Protein AF-A0A6I7U6W4-F1 (afdb_monomer_lite)

Structure (mmCIF, N/CA/C/O backbone):
data_AF-A0A6I7U6W4-F1
#
_entry.id   AF-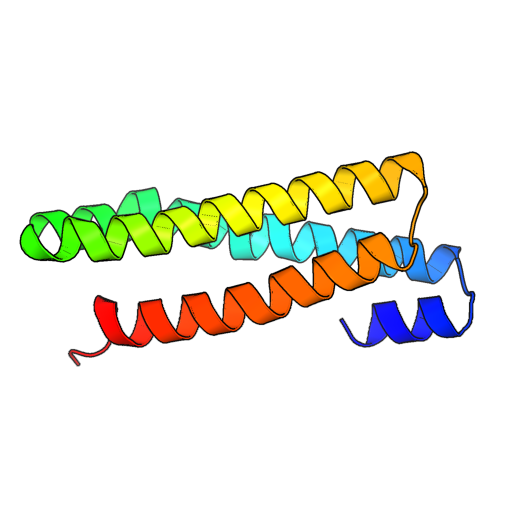A0A6I7U6W4-F1
#
loop_
_atom_site.group_PDB
_atom_site.id
_atom_site.type_symbol
_atom_site.label_atom_id
_atom_site.label_alt_id
_atom_site.label_comp_id
_atom_site.label_asym_id
_atom_site.label_entity_id
_atom_site.label_seq_id
_atom_site.pdbx_PDB_ins_code
_atom_site.Cartn_x
_atom_site.Cartn_y
_atom_site.Cartn_z
_atom_site.occupancy
_atom_site.B_iso_or_equiv
_atom_site.auth_seq_id
_atom_site.auth_comp_id
_atom_site.auth_asym_id
_atom_site.auth_atom_id
_atom_site.pdbx_PDB_model_num
ATOM 1 N N . MET A 1 1 ? 1.577 -5.834 11.751 1.00 88.94 1 MET A N 1
ATOM 2 C CA . MET A 1 1 ? 0.203 -6.374 11.733 1.00 88.94 1 MET A CA 1
ATOM 3 C C . MET A 1 1 ? -0.172 -7.013 13.068 1.00 88.94 1 MET A C 1
ATOM 5 O O . MET A 1 1 ? -1.147 -6.573 13.656 1.00 88.94 1 MET A O 1
ATOM 9 N N . GLU A 1 2 ? 0.632 -7.943 13.594 1.00 91.50 2 GLU A N 1
ATOM 10 C CA . GLU A 1 2 ? 0.345 -8.700 14.833 1.00 91.50 2 GLU A CA 1
ATOM 11 C C . GLU A 1 2 ? -0.116 -7.843 16.024 1.00 91.50 2 GLU A C 1
ATOM 13 O O . GLU A 1 2 ? -1.143 -8.129 16.632 1.00 91.50 2 GLU A O 1
ATOM 18 N N . VAL A 1 3 ? 0.590 -6.743 16.316 1.00 94.19 3 VAL A N 1
ATOM 19 C CA . VAL A 1 3 ? 0.230 -5.841 17.426 1.00 94.19 3 VAL A CA 1
ATOM 20 C C . VAL A 1 3 ? -1.171 -5.256 17.252 1.00 94.19 3 VAL A C 1
ATOM 22 O O . VAL A 1 3 ? -1.914 -5.189 18.224 1.00 94.19 3 VAL A O 1
ATOM 25 N N . LEU A 1 4 ? -1.544 -4.850 16.032 1.00 95.19 4 LEU A N 1
ATOM 26 C CA . LEU A 1 4 ? -2.866 -4.291 15.740 1.00 95.19 4 LEU A CA 1
ATOM 27 C C . LEU A 1 4 ? -3.963 -5.346 15.935 1.00 95.19 4 LEU A C 1
ATOM 29 O O . LEU A 1 4 ? -4.973 -5.056 16.572 1.00 95.19 4 LEU A O 1
ATOM 33 N N . GLU A 1 5 ? -3.754 -6.566 15.439 1.00 94.19 5 GLU A N 1
ATOM 34 C CA . GLU A 1 5 ? -4.717 -7.663 15.605 1.00 94.19 5 GLU A CA 1
ATOM 35 C C . GLU A 1 5 ? -4.905 -8.032 17.073 1.00 94.19 5 GLU A C 1
ATOM 37 O O . GLU A 1 5 ? -6.039 -8.211 17.518 1.00 94.19 5 GLU A O 1
ATOM 42 N N . GLN A 1 6 ? -3.813 -8.078 17.840 1.00 95.88 6 GLN A N 1
ATOM 43 C CA . GLN A 1 6 ? -3.858 -8.377 19.265 1.00 95.88 6 GLN A CA 1
ATOM 44 C C . GLN A 1 6 ? -4.709 -7.349 20.022 1.00 95.88 6 GLN A C 1
ATOM 46 O O . GLN A 1 6 ? -5.704 -7.706 20.653 1.00 95.88 6 GLN A O 1
ATOM 51 N N . VAL A 1 7 ? -4.358 -6.062 19.938 1.00 96.00 7 VAL A N 1
ATOM 52 C CA . VAL A 1 7 ? -5.056 -5.020 20.712 1.00 96.00 7 VAL A CA 1
ATOM 53 C C . VAL A 1 7 ? -6.504 -4.817 20.249 1.00 96.00 7 VAL A C 1
ATOM 55 O O . VAL A 1 7 ? -7.353 -4.392 21.037 1.00 96.00 7 VAL A O 1
ATOM 58 N N . TYR A 1 8 ? -6.801 -5.122 18.980 1.00 95.25 8 TYR A N 1
ATOM 59 C CA . TYR A 1 8 ? -8.163 -5.129 18.453 1.00 95.25 8 TYR A CA 1
ATOM 60 C C . TYR A 1 8 ? -8.971 -6.314 19.002 1.00 95.25 8 TYR A C 1
ATOM 62 O O . TYR A 1 8 ? -10.072 -6.108 19.517 1.00 95.25 8 TYR A O 1
ATOM 70 N N . GLY A 1 9 ? -8.405 -7.526 18.993 1.00 94.00 9 GLY A N 1
ATOM 71 C CA . GLY A 1 9 ? -9.027 -8.732 19.551 1.00 94.00 9 GLY A CA 1
ATOM 72 C C . GLY A 1 9 ? -9.304 -8.630 21.055 1.00 94.00 9 GLY A C 1
ATOM 73 O O . GLY A 1 9 ? -10.358 -9.055 21.529 1.00 94.00 9 GLY A O 1
ATOM 74 N N . GLU A 1 10 ? -8.418 -7.967 21.800 1.00 95.62 10 GLU A N 1
ATOM 75 C CA . GLU A 1 10 ? -8.589 -7.650 23.227 1.00 95.62 10 GLU A CA 1
ATOM 76 C C . GLU A 1 10 ? -9.603 -6.509 23.484 1.00 95.62 10 GLU A C 1
ATOM 78 O O . GLU A 1 10 ? -9.875 -6.144 24.628 1.00 95.62 10 GLU A O 1
ATOM 83 N N . LYS A 1 11 ? -10.205 -5.939 22.429 1.00 92.81 11 LYS A N 1
ATOM 84 C CA . LYS A 1 11 ? -11.180 -4.832 22.472 1.00 92.81 11 LYS A CA 1
ATOM 85 C C . LYS A 1 11 ? -10.629 -3.537 23.086 1.00 92.81 11 LYS A C 1
ATOM 87 O O . LYS A 1 11 ? -11.393 -2.663 23.515 1.00 92.81 11 LYS A O 1
ATOM 92 N N . HIS A 1 12 ? -9.311 -3.343 23.064 1.00 95.38 12 HIS A N 1
ATOM 93 C CA . HIS A 1 12 ? -8.649 -2.127 23.534 1.00 95.38 12 HIS A CA 1
ATOM 94 C C . HIS A 1 12 ? -8.679 -1.015 22.474 1.00 95.38 12 HIS A C 1
ATOM 96 O O . HIS A 1 12 ? -7.655 -0.650 21.897 1.00 95.38 12 HIS A O 1
ATOM 102 N N . LYS A 1 13 ? -9.856 -0.409 22.259 1.00 92.81 13 LYS A N 1
ATOM 103 C CA . LYS A 1 13 ? -10.118 0.572 21.180 1.00 92.81 13 LYS A CA 1
ATOM 104 C C . LYS A 1 13 ? -9.047 1.659 21.005 1.00 92.81 13 LYS A C 1
ATOM 106 O O . LYS A 1 13 ? -8.640 1.942 19.883 1.00 92.81 13 LYS A O 1
ATOM 111 N N . LYS A 1 14 ? -8.574 2.268 22.101 1.00 95.62 14 LYS A N 1
ATOM 112 C CA . LYS A 1 14 ? -7.543 3.322 22.043 1.00 95.62 14 LYS A CA 1
ATOM 113 C C . LYS A 1 14 ? -6.205 2.785 21.523 1.00 95.62 14 LYS A C 1
ATOM 115 O O . LYS A 1 14 ? -5.588 3.424 20.680 1.00 95.62 14 LYS A O 1
ATOM 120 N N . HIS A 1 15 ? -5.777 1.622 22.010 1.00 97.44 15 HIS A N 1
ATOM 121 C CA . HIS A 1 15 ? -4.532 0.988 21.572 1.00 97.44 15 HIS A CA 1
ATOM 122 C C . HIS A 1 15 ? -4.635 0.510 20.122 1.00 97.44 15 HIS A C 1
ATOM 124 O O . HIS A 1 15 ? -3.702 0.730 19.358 1.00 97.44 15 HIS A O 1
ATOM 130 N N . ALA A 1 16 ? -5.788 -0.034 19.717 1.00 97.69 16 ALA A N 1
ATOM 131 C CA . ALA A 1 16 ? -6.053 -0.393 18.325 1.00 97.69 16 ALA A CA 1
ATOM 132 C C . ALA A 1 16 ? -5.944 0.811 17.388 1.00 97.69 16 ALA A C 1
ATOM 134 O O . ALA A 1 16 ? -5.252 0.733 16.380 1.00 97.69 16 ALA A O 1
ATOM 135 N N . MET A 1 17 ? -6.542 1.950 17.749 1.00 97.94 17 MET A N 1
ATOM 136 C CA . MET A 1 17 ? -6.431 3.171 16.947 1.00 97.94 17 MET A CA 1
ATOM 137 C C . MET A 1 17 ? -4.977 3.657 16.823 1.00 97.94 17 MET A C 1
ATOM 139 O O . MET A 1 17 ? -4.554 4.037 15.735 1.00 97.94 17 MET A O 1
ATOM 143 N N . ILE A 1 18 ? -4.197 3.625 17.910 1.00 98.06 18 ILE A N 1
ATOM 144 C CA . ILE A 1 18 ? -2.774 4.006 17.880 1.00 98.06 18 ILE A CA 1
ATOM 145 C C . ILE A 1 18 ? -1.987 3.065 16.961 1.00 98.06 18 ILE A C 1
ATOM 147 O O . ILE A 1 18 ? -1.257 3.530 16.090 1.00 98.06 18 ILE A O 1
ATOM 151 N N . ALA A 1 19 ? -2.166 1.752 17.126 1.00 98.12 19 ALA A N 1
ATOM 152 C CA . ALA A 1 19 ? -1.484 0.750 16.317 1.00 98.12 19 ALA A CA 1
ATOM 153 C C . ALA A 1 19 ? -1.853 0.867 14.829 1.00 98.12 19 ALA A C 1
ATOM 155 O O . ALA A 1 19 ? -0.972 0.800 13.977 1.00 98.12 19 ALA A O 1
ATOM 156 N N . ALA A 1 20 ? -3.132 1.093 14.514 1.00 98.19 20 ALA A N 1
ATOM 157 C CA . ALA A 1 20 ? -3.600 1.254 13.143 1.00 98.19 20 ALA A CA 1
ATOM 158 C C . ALA A 1 20 ? -3.032 2.515 12.484 1.00 98.19 20 ALA A C 1
ATOM 160 O O . ALA A 1 20 ? -2.558 2.441 11.356 1.00 98.19 20 ALA A O 1
ATOM 161 N N . ARG A 1 21 ? -3.016 3.657 13.186 1.00 98.19 21 ARG A N 1
ATOM 162 C CA . ARG A 1 21 ? -2.439 4.900 12.647 1.00 98.19 21 ARG A CA 1
ATOM 163 C C . ARG A 1 21 ? -0.931 4.798 12.439 1.00 98.19 21 ARG A C 1
ATOM 165 O O . ARG A 1 21 ? -0.452 5.226 11.399 1.00 98.19 21 ARG A O 1
ATOM 172 N N . ALA A 1 22 ? -0.207 4.178 13.372 1.00 97.81 22 ALA A N 1
ATOM 173 C CA . ALA A 1 22 ? 1.225 3.932 13.208 1.00 97.81 22 ALA A CA 1
ATOM 174 C C . ALA A 1 22 ? 1.515 3.001 12.016 1.00 97.81 22 ALA A C 1
ATOM 176 O O . ALA A 1 22 ? 2.470 3.214 11.273 1.00 97.81 22 ALA A O 1
ATOM 177 N N . LEU A 1 23 ? 0.681 1.975 11.809 1.00 97.38 23 LEU A N 1
ATOM 178 C CA . LEU A 1 23 ? 0.821 1.076 10.665 1.00 97.38 23 LEU A CA 1
ATOM 179 C C . LEU A 1 23 ? 0.483 1.777 9.342 1.00 97.38 23 LEU A C 1
ATOM 181 O O . LEU A 1 23 ? 1.182 1.567 8.357 1.00 97.38 23 LEU A O 1
ATOM 185 N N . LEU A 1 24 ? -0.548 2.625 9.320 1.00 98.06 24 LEU A N 1
ATOM 186 C CA . LEU A 1 24 ? -0.887 3.452 8.161 1.00 98.06 24 LEU A CA 1
ATOM 187 C C . LEU A 1 24 ? 0.266 4.396 7.790 1.00 98.06 24 LEU A C 1
ATOM 189 O O . LEU A 1 24 ? 0.692 4.405 6.640 1.00 98.06 24 LEU A O 1
ATOM 193 N N . GLU A 1 25 ? 0.817 5.118 8.770 1.00 97.56 25 GLU A N 1
ATOM 194 C CA . GLU A 1 25 ? 1.968 6.010 8.576 1.00 97.56 25 GLU A CA 1
ATOM 195 C C . GLU A 1 25 ? 3.187 5.249 8.038 1.00 97.56 25 GLU A C 1
ATOM 197 O O . GLU A 1 25 ? 3.890 5.734 7.151 1.00 97.56 25 GLU A O 1
ATOM 202 N N . HIS A 1 26 ? 3.433 4.031 8.528 1.00 95.88 26 HIS A N 1
ATOM 203 C CA . HIS A 1 26 ? 4.497 3.181 8.003 1.00 95.88 26 HIS A CA 1
ATOM 204 C C . HIS A 1 26 ? 4.309 2.889 6.508 1.00 95.88 26 HIS A C 1
ATOM 206 O O . HIS A 1 26 ? 5.252 3.055 5.737 1.00 95.88 26 HIS A O 1
ATOM 212 N N . TRP A 1 27 ? 3.105 2.496 6.083 1.00 96.62 27 TRP A N 1
ATOM 213 C CA . TRP A 1 27 ? 2.828 2.220 4.670 1.00 96.62 27 TRP A CA 1
ATOM 214 C C . TRP A 1 27 ? 2.936 3.478 3.796 1.00 96.62 27 TRP A C 1
ATOM 216 O O . TRP A 1 27 ? 3.539 3.409 2.725 1.00 96.62 27 TRP A O 1
ATOM 226 N N . GLU A 1 28 ? 2.438 4.626 4.266 1.00 96.00 28 GLU A N 1
ATOM 227 C CA . GLU A 1 28 ? 2.560 5.916 3.568 1.00 96.00 28 GLU A CA 1
ATOM 228 C C . GLU A 1 28 ? 4.036 6.328 3.396 1.00 96.00 28 GLU A C 1
ATOM 230 O O . GLU A 1 28 ? 4.477 6.660 2.298 1.00 96.00 28 GLU A O 1
ATOM 235 N N . THR A 1 29 ? 4.830 6.278 4.467 1.00 94.56 29 THR A N 1
ATOM 236 C CA . THR A 1 29 ? 6.194 6.840 4.476 1.00 94.56 29 THR A CA 1
ATOM 237 C C . THR A 1 29 ? 7.269 5.903 3.940 1.00 94.56 29 THR A C 1
ATOM 239 O O . THR A 1 29 ? 8.342 6.365 3.555 1.00 94.56 29 THR A O 1
ATOM 242 N N . ARG A 1 30 ? 7.026 4.589 3.942 1.00 93.44 30 ARG A N 1
ATOM 243 C CA . ARG A 1 30 ? 8.002 3.593 3.485 1.00 93.44 30 ARG A CA 1
ATOM 244 C C . ARG A 1 30 ? 7.621 3.025 2.136 1.00 93.44 30 ARG A C 1
ATOM 246 O O . ARG A 1 30 ? 8.426 3.097 1.222 1.00 93.44 30 ARG A O 1
ATOM 253 N N . THR A 1 31 ? 6.427 2.459 2.012 1.00 93.50 31 THR A N 1
ATOM 254 C CA . THR A 1 31 ? 6.051 1.694 0.818 1.00 93.50 31 THR A CA 1
ATOM 255 C C . THR A 1 31 ? 5.610 2.593 -0.319 1.00 93.50 31 THR A C 1
ATOM 257 O O . THR A 1 31 ? 6.112 2.431 -1.423 1.00 93.50 31 THR A O 1
ATOM 260 N N . ILE A 1 32 ? 4.750 3.583 -0.064 1.00 97.00 32 ILE A N 1
ATOM 261 C CA . ILE A 1 32 ? 4.351 4.517 -1.128 1.00 97.00 32 ILE A CA 1
ATOM 262 C C . ILE A 1 32 ? 5.539 5.385 -1.562 1.00 97.00 32 ILE A C 1
ATOM 264 O O . ILE A 1 32 ? 5.788 5.524 -2.753 1.00 97.00 32 ILE A O 1
ATOM 268 N N . ALA A 1 33 ? 6.346 5.875 -0.615 1.00 95.81 33 ALA A N 1
ATOM 269 C CA . ALA A 1 33 ? 7.559 6.625 -0.947 1.00 95.81 33 ALA A CA 1
ATOM 270 C C . ALA A 1 33 ? 8.590 5.796 -1.744 1.00 95.81 33 ALA A C 1
ATOM 272 O O . ALA A 1 33 ? 9.287 6.331 -2.606 1.00 95.81 33 ALA A O 1
ATOM 273 N N . HIS A 1 34 ? 8.701 4.494 -1.459 1.00 94.50 34 HIS A N 1
ATOM 274 C CA . HIS A 1 34 ? 9.549 3.579 -2.223 1.00 94.50 34 HIS A CA 1
ATOM 275 C C . HIS A 1 34 ? 9.046 3.416 -3.660 1.00 94.50 34 HIS A C 1
ATOM 277 O O . HIS A 1 34 ? 9.823 3.655 -4.585 1.00 94.50 34 HIS A O 1
ATOM 283 N N . ALA A 1 35 ? 7.748 3.145 -3.820 1.00 96.94 35 ALA A N 1
ATOM 284 C CA . ALA A 1 35 ? 7.077 3.052 -5.112 1.00 96.94 35 ALA A CA 1
ATOM 285 C C . ALA A 1 35 ? 7.273 4.321 -5.961 1.00 96.94 35 ALA A C 1
ATOM 287 O O . ALA A 1 35 ? 7.609 4.243 -7.143 1.00 96.94 35 ALA A O 1
ATOM 288 N N . ASP A 1 36 ? 7.130 5.506 -5.356 1.00 97.31 36 ASP A N 1
ATOM 289 C CA . ASP A 1 36 ? 7.356 6.784 -6.042 1.00 97.31 36 ASP A CA 1
ATOM 290 C C . ASP A 1 36 ? 8.808 6.896 -6.548 1.00 97.31 36 ASP A C 1
ATOM 292 O O . ASP A 1 36 ? 9.049 7.226 -7.711 1.00 97.31 36 ASP A O 1
ATOM 296 N N . SER A 1 37 ? 9.791 6.547 -5.709 1.00 97.00 37 SER A N 1
ATOM 297 C CA . SER A 1 37 ? 11.210 6.563 -6.091 1.00 97.00 37 SER A CA 1
ATOM 298 C C . SER A 1 37 ? 11.541 5.568 -7.211 1.00 97.00 37 SER A C 1
ATOM 300 O O . SER A 1 37 ? 12.400 5.849 -8.055 1.00 97.00 37 SER A O 1
ATOM 302 N N . GLU A 1 38 ? 10.918 4.393 -7.225 1.00 96.69 38 GLU A N 1
ATOM 303 C CA . GLU A 1 38 ? 11.113 3.393 -8.279 1.00 96.69 38 GLU A CA 1
ATOM 304 C C . GLU A 1 38 ? 10.544 3.877 -9.605 1.00 96.69 38 GLU A C 1
ATOM 306 O O . GLU A 1 38 ? 11.241 3.870 -10.624 1.00 96.69 38 GLU A O 1
ATOM 311 N N . GLU A 1 39 ? 9.316 4.388 -9.585 1.00 97.19 39 GLU A N 1
ATOM 312 C CA . GLU A 1 39 ? 8.640 4.909 -10.765 1.00 97.19 39 GLU A CA 1
ATOM 313 C C . GLU A 1 39 ? 9.342 6.131 -11.365 1.00 97.19 39 GLU A C 1
ATOM 315 O O . GLU A 1 39 ? 9.414 6.275 -12.592 1.00 97.19 39 GLU A O 1
ATOM 320 N N . GLU A 1 40 ? 9.857 7.024 -10.520 1.00 96.31 40 GLU A N 1
ATOM 321 C CA . GLU A 1 40 ? 10.557 8.227 -10.959 1.00 96.31 40 GLU A CA 1
ATOM 322 C C . GLU A 1 40 ? 11.992 7.957 -11.414 1.00 96.31 40 GLU A C 1
ATOM 324 O O . GLU A 1 40 ? 12.503 8.722 -12.242 1.00 96.31 40 GLU A O 1
ATOM 329 N N . GLY A 1 41 ? 12.615 6.892 -10.901 1.00 96.00 41 GLY A N 1
ATOM 330 C CA . GLY A 1 41 ? 14.019 6.558 -11.109 1.00 96.00 41 GLY A CA 1
ATOM 331 C C . GLY A 1 41 ? 14.236 5.213 -11.799 1.00 96.00 41 GLY A C 1
ATOM 332 O O . GLY A 1 41 ? 14.562 5.167 -12.987 1.00 96.00 41 GLY A O 1
ATOM 333 N N . LEU A 1 42 ? 14.135 4.115 -11.044 1.00 95.06 42 LEU A N 1
ATOM 334 C CA . LEU A 1 42 ? 14.4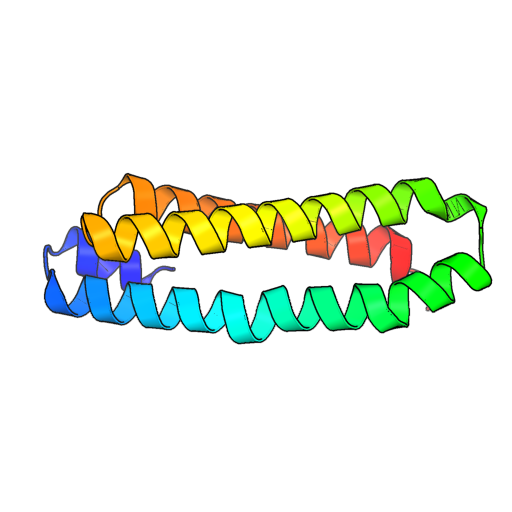95 2.766 -11.502 1.00 95.06 42 LEU A CA 1
ATOM 335 C C . LEU A 1 42 ? 13.741 2.355 -12.772 1.00 95.06 42 LEU A C 1
ATOM 337 O O . LEU A 1 42 ? 14.374 1.934 -13.738 1.00 95.06 42 LEU A O 1
ATOM 341 N N . TYR A 1 43 ? 12.419 2.520 -12.802 1.00 96.56 43 TYR A N 1
ATOM 342 C CA . TYR A 1 43 ? 11.583 2.042 -13.904 1.00 96.56 43 TYR A CA 1
ATOM 343 C C . TYR A 1 43 ? 11.874 2.800 -15.199 1.00 96.56 43 TYR A C 1
ATOM 345 O O . TYR A 1 43 ? 11.902 2.194 -16.268 1.00 96.56 43 TYR A O 1
ATOM 353 N N . LYS A 1 44 ? 12.162 4.108 -15.118 1.00 95.81 44 LYS A N 1
ATOM 354 C CA . LYS A 1 44 ? 12.584 4.891 -16.291 1.00 95.81 44 LYS A CA 1
ATOM 355 C C . LYS A 1 44 ? 13.891 4.355 -16.867 1.00 95.81 44 LYS A C 1
ATOM 357 O O . LYS A 1 44 ? 13.951 4.087 -18.061 1.00 95.81 44 LYS A O 1
ATOM 362 N N . ARG A 1 45 ? 14.896 4.118 -16.013 1.00 95.69 45 ARG A N 1
ATOM 363 C CA . ARG A 1 45 ? 16.188 3.557 -16.444 1.00 95.69 45 ARG A CA 1
ATOM 364 C C . ARG A 1 45 ? 16.029 2.177 -17.076 1.00 95.69 45 ARG A C 1
ATOM 366 O O . ARG A 1 45 ? 16.553 1.939 -18.155 1.00 95.69 45 ARG A O 1
ATOM 373 N N . LYS A 1 46 ? 15.257 1.287 -16.448 1.00 94.94 46 LYS A N 1
ATOM 374 C CA . LYS A 1 46 ? 15.009 -0.065 -16.968 1.00 94.94 46 LYS A CA 1
ATOM 375 C C . LYS A 1 46 ? 14.284 -0.047 -18.320 1.00 94.94 46 LYS A C 1
ATOM 377 O O . LYS A 1 46 ? 14.617 -0.845 -19.190 1.00 94.94 46 LYS A O 1
ATOM 382 N N . LEU A 1 47 ? 13.338 0.875 -18.520 1.00 95.50 47 LEU A N 1
ATOM 383 C CA . LEU A 1 47 ? 12.646 1.051 -19.801 1.00 95.50 47 LEU A CA 1
ATOM 384 C C . LEU A 1 47 ? 13.574 1.586 -20.905 1.00 95.50 47 LEU A C 1
ATOM 386 O O . LEU A 1 47 ? 13.453 1.172 -22.055 1.00 95.50 47 LEU A O 1
ATOM 390 N N . GLU A 1 48 ? 14.487 2.499 -20.566 1.00 95.88 48 GLU A N 1
ATOM 391 C CA . GLU A 1 48 ? 15.509 3.009 -21.492 1.00 95.88 48 GLU A CA 1
ATOM 392 C C . GLU A 1 48 ? 16.523 1.921 -21.882 1.00 95.88 48 GLU A C 1
ATOM 394 O O . GLU A 1 48 ? 16.912 1.834 -23.046 1.00 95.88 48 GLU A O 1
ATOM 399 N N . GLU A 1 49 ? 16.927 1.077 -20.925 1.00 94.62 49 GLU A N 1
ATOM 400 C CA . GLU A 1 49 ? 17.833 -0.059 -21.139 1.00 94.62 49 GLU A CA 1
ATOM 401 C C . GLU A 1 49 ? 17.190 -1.166 -21.988 1.00 94.62 49 GLU A C 1
ATOM 403 O O . GLU A 1 49 ? 17.852 -1.759 -22.842 1.00 94.62 49 GLU A O 1
ATOM 408 N N . ASN A 1 50 ? 15.905 -1.450 -21.760 1.00 94.25 50 ASN A N 1
ATOM 409 C CA . ASN A 1 50 ? 15.157 -2.466 -22.487 1.00 94.25 50 ASN A CA 1
ATOM 410 C C . ASN A 1 50 ? 13.685 -2.047 -22.689 1.00 94.25 50 ASN A C 1
ATOM 412 O O . ASN A 1 50 ? 12.854 -2.248 -21.804 1.00 94.25 50 ASN A O 1
ATOM 416 N N . PRO A 1 51 ? 13.307 -1.529 -23.868 1.00 95.56 51 PRO A N 1
ATOM 417 C CA . PRO A 1 51 ? 11.922 -1.141 -24.133 1.00 95.56 51 PRO A CA 1
ATOM 418 C C . PRO A 1 51 ? 10.900 -2.290 -24.045 1.00 95.56 51 PRO A C 1
ATOM 420 O O . PRO A 1 51 ? 9.726 -2.040 -23.755 1.00 95.56 51 PRO A O 1
ATOM 423 N N . ASP A 1 52 ? 11.320 -3.546 -24.241 1.00 96.19 52 ASP A N 1
ATOM 424 C CA . ASP A 1 52 ? 10.412 -4.702 -24.292 1.00 96.19 52 ASP A CA 1
ATOM 425 C C . ASP A 1 52 ? 9.795 -5.045 -22.922 1.00 96.19 52 ASP A C 1
ATOM 427 O O . ASP A 1 52 ? 8.737 -5.674 -22.859 1.00 96.19 52 ASP A O 1
ATOM 431 N N . ILE A 1 53 ? 10.383 -4.580 -21.810 1.00 95.94 53 ILE A N 1
ATOM 432 C CA . ILE A 1 53 ? 9.822 -4.789 -20.461 1.00 95.94 53 ILE A CA 1
ATOM 433 C C . ILE A 1 53 ? 8.696 -3.803 -20.103 1.00 95.94 53 ILE A C 1
ATOM 435 O O . ILE A 1 53 ? 8.172 -3.843 -18.989 1.00 95.94 53 ILE A O 1
ATOM 439 N N . SER A 1 54 ? 8.289 -2.920 -21.024 1.00 97.00 54 SER A N 1
ATOM 440 C CA . SER A 1 54 ? 7.248 -1.902 -20.795 1.00 97.00 54 SER A CA 1
ATOM 441 C C . SER A 1 54 ? 5.947 -2.473 -20.214 1.00 97.00 54 SER A C 1
ATOM 443 O O . SER A 1 54 ? 5.348 -1.874 -19.312 1.00 97.00 54 SER A O 1
ATOM 445 N N . HIS A 1 55 ? 5.528 -3.653 -20.681 1.00 97.50 55 HIS A N 1
ATOM 446 C CA . HIS A 1 55 ? 4.354 -4.338 -20.144 1.00 97.50 55 HIS A CA 1
ATOM 447 C C . HIS A 1 55 ? 4.548 -4.738 -18.673 1.00 97.50 55 HIS A C 1
ATOM 449 O O . HIS A 1 55 ? 3.686 -4.456 -17.843 1.00 97.50 55 HIS A O 1
ATOM 455 N N . THR A 1 56 ? 5.696 -5.327 -18.329 1.00 96.94 56 THR A N 1
ATOM 456 C CA . THR A 1 56 ? 6.036 -5.712 -16.951 1.00 96.94 56 THR A CA 1
ATOM 457 C C . THR A 1 56 ? 6.059 -4.504 -16.019 1.00 96.94 56 THR A C 1
ATOM 459 O O . THR A 1 56 ? 5.437 -4.537 -14.961 1.00 96.94 56 THR A O 1
ATOM 462 N N . LEU A 1 57 ? 6.680 -3.395 -16.434 1.00 97.50 57 LEU A N 1
ATOM 463 C CA . LEU A 1 57 ? 6.698 -2.162 -15.638 1.00 97.50 57 LEU A CA 1
ATOM 464 C C . LEU A 1 57 ? 5.293 -1.587 -15.429 1.00 97.50 57 LEU A C 1
ATOM 466 O O . LEU A 1 57 ? 4.996 -1.045 -14.368 1.00 97.50 57 LEU A O 1
ATOM 470 N N . SER A 1 58 ? 4.411 -1.715 -16.423 1.00 97.81 58 SER A N 1
ATOM 471 C CA . SER A 1 58 ? 3.016 -1.281 -16.297 1.00 97.81 58 SER A CA 1
ATOM 472 C C . SER A 1 58 ? 2.245 -2.112 -15.268 1.00 97.81 58 SER A C 1
ATOM 474 O O . SER A 1 58 ? 1.428 -1.560 -14.534 1.00 97.81 58 SER A O 1
ATOM 476 N N . MET A 1 59 ? 2.514 -3.418 -15.184 1.00 97.94 59 MET A N 1
ATOM 477 C CA . MET A 1 59 ? 1.932 -4.284 -14.156 1.00 97.94 59 MET A CA 1
ATOM 478 C C . MET A 1 59 ? 2.431 -3.917 -12.754 1.00 97.94 59 MET A C 1
ATOM 480 O O . MET A 1 59 ? 1.612 -3.732 -11.862 1.00 97.94 59 MET A O 1
ATOM 484 N N . LEU A 1 60 ? 3.741 -3.719 -12.576 1.00 98.06 60 LEU A N 1
ATOM 485 C CA . LEU A 1 60 ? 4.302 -3.333 -11.275 1.00 98.06 60 LEU A CA 1
ATOM 486 C C . LEU A 1 60 ? 3.788 -1.955 -10.815 1.00 98.06 60 LEU A C 1
ATOM 488 O O . LEU A 1 60 ? 3.362 -1.797 -9.673 1.00 98.06 60 LEU A O 1
ATOM 492 N N . LYS A 1 61 ? 3.685 -0.977 -11.730 1.00 98.06 61 LYS A N 1
ATOM 493 C CA . LYS A 1 61 ? 3.018 0.312 -11.454 1.00 98.06 61 LYS A CA 1
ATOM 494 C C . LYS A 1 61 ? 1.561 0.141 -11.033 1.00 98.06 61 LYS A C 1
ATOM 496 O O . LYS A 1 61 ? 1.073 0.867 -10.169 1.00 98.06 61 LYS A O 1
ATOM 501 N N . ARG A 1 62 ? 0.844 -0.813 -11.634 1.00 98.44 62 ARG A N 1
ATOM 502 C CA . ARG A 1 62 ? -0.545 -1.077 -11.254 1.00 98.44 62 ARG A CA 1
ATOM 503 C C . ARG A 1 62 ? -0.643 -1.578 -9.814 1.00 98.44 62 ARG A C 1
ATOM 505 O O . ARG A 1 62 ? -1.588 -1.193 -9.123 1.00 98.44 62 ARG A O 1
ATOM 512 N N . ASP A 1 63 ? 0.316 -2.374 -9.357 1.00 98.50 63 ASP A N 1
ATOM 513 C CA . ASP A 1 63 ? 0.376 -2.815 -7.964 1.00 98.50 63 ASP A CA 1
ATOM 514 C C . ASP A 1 63 ? 0.607 -1.633 -7.015 1.00 98.50 63 ASP A C 1
ATOM 516 O O . ASP A 1 63 ? -0.083 -1.532 -6.000 1.00 98.50 63 ASP A O 1
ATOM 520 N N . HIS A 1 64 ? 1.464 -0.669 -7.376 1.00 98.62 64 HIS A N 1
ATOM 521 C CA . HIS A 1 64 ? 1.614 0.578 -6.612 1.00 98.62 64 HIS A CA 1
ATOM 522 C C . HIS A 1 64 ? 0.296 1.343 -6.486 1.00 98.62 64 HIS A C 1
ATOM 524 O O . HIS A 1 64 ? -0.071 1.786 -5.397 1.00 98.62 64 HIS A O 1
ATOM 530 N N . ASP A 1 65 ? -0.463 1.461 -7.574 1.00 98.62 65 ASP A N 1
ATOM 531 C CA . ASP A 1 65 ? -1.768 2.120 -7.533 1.00 98.62 65 ASP A CA 1
ATOM 532 C C . ASP A 1 65 ? -2.764 1.378 -6.637 1.00 98.62 65 ASP A C 1
ATOM 534 O O . ASP A 1 65 ? -3.541 2.010 -5.920 1.00 98.62 65 ASP A O 1
ATOM 538 N N . LEU A 1 66 ? -2.748 0.043 -6.642 1.00 98.62 66 LEU A N 1
ATOM 539 C CA . LEU A 1 66 ? -3.563 -0.762 -5.730 1.00 98.62 66 LEU A CA 1
ATOM 540 C C . LEU A 1 66 ? -3.168 -0.532 -4.265 1.00 98.62 66 LEU A C 1
ATOM 542 O O . LEU A 1 66 ? -4.049 -0.398 -3.415 1.00 98.62 66 LEU A O 1
ATOM 546 N N . LEU A 1 67 ? -1.870 -0.417 -3.968 1.00 98.44 67 LEU A N 1
ATOM 547 C CA . LEU A 1 67 ? -1.383 -0.065 -2.632 1.00 98.44 67 LEU A CA 1
ATOM 548 C C . LEU A 1 67 ? -1.858 1.332 -2.212 1.00 98.44 67 LEU A C 1
ATOM 550 O O . LEU A 1 67 ? -2.368 1.487 -1.102 1.00 98.44 67 LEU A O 1
ATOM 554 N N . ARG A 1 68 ? -1.769 2.331 -3.103 1.00 98.50 68 ARG A N 1
ATOM 555 C CA . ARG A 1 68 ? -2.268 3.699 -2.856 1.00 98.50 68 ARG A CA 1
ATOM 556 C C . ARG A 1 68 ? -3.772 3.709 -2.561 1.00 98.50 68 ARG A C 1
ATOM 558 O O . ARG A 1 68 ? -4.195 4.374 -1.617 1.00 98.50 68 ARG A O 1
ATOM 565 N N . ILE A 1 69 ? -4.565 2.944 -3.318 1.00 98.50 69 ILE A N 1
ATOM 566 C CA . ILE A 1 69 ? -6.013 2.795 -3.091 1.00 98.50 69 ILE A CA 1
ATOM 567 C C . ILE A 1 69 ? -6.279 2.213 -1.700 1.00 98.50 69 ILE A C 1
ATOM 569 O O . ILE A 1 69 ? -7.014 2.813 -0.922 1.00 98.50 69 ILE A O 1
ATOM 573 N N . LEU A 1 70 ? -5.639 1.093 -1.346 1.00 98.44 70 LEU A N 1
ATOM 574 C CA . LEU A 1 70 ? -5.853 0.448 -0.047 1.00 98.44 70 LEU A CA 1
ATOM 575 C C . LEU A 1 70 ? -5.453 1.352 1.127 1.00 98.44 70 LEU A C 1
ATOM 577 O O . LEU A 1 70 ? -6.171 1.413 2.123 1.00 98.44 70 LEU A O 1
ATOM 581 N N . VAL A 1 71 ? -4.332 2.070 1.016 1.00 98.25 71 VAL A N 1
ATOM 582 C CA . VAL A 1 71 ? -3.883 3.037 2.031 1.00 98.25 71 VAL A CA 1
ATOM 583 C C . VAL A 1 71 ? -4.908 4.162 2.202 1.00 98.25 71 VAL A C 1
ATOM 585 O O . VAL A 1 71 ? -5.261 4.498 3.335 1.00 98.25 71 VAL A O 1
ATOM 588 N N . SER A 1 72 ? -5.427 4.705 1.096 1.00 98.25 72 SER A N 1
ATOM 589 C CA . SER A 1 72 ? -6.470 5.735 1.123 1.00 98.25 72 SER A CA 1
ATOM 590 C C . SER A 1 72 ? -7.755 5.227 1.778 1.00 98.25 72 SER A C 1
ATOM 592 O O . SER A 1 72 ? -8.276 5.872 2.687 1.00 98.25 72 SER A O 1
ATOM 594 N N . ASP A 1 73 ? -8.228 4.045 1.384 1.00 98.19 73 ASP A N 1
ATOM 595 C CA . ASP A 1 73 ? -9.444 3.443 1.933 1.00 98.19 73 ASP A CA 1
ATOM 596 C C . ASP A 1 73 ? -9.320 3.190 3.442 1.00 98.19 73 ASP A C 1
ATOM 598 O O . ASP A 1 73 ? -10.238 3.483 4.206 1.00 98.19 73 ASP A O 1
ATOM 602 N N . ILE A 1 74 ? -8.167 2.685 3.898 1.00 98.31 74 ILE A N 1
ATOM 603 C CA . ILE A 1 74 ? -7.896 2.480 5.328 1.00 98.31 74 ILE A CA 1
ATOM 604 C C . ILE A 1 74 ? -7.973 3.803 6.083 1.00 98.31 74 ILE A C 1
ATOM 606 O O . ILE A 1 74 ? -8.570 3.858 7.157 1.00 98.31 74 ILE A O 1
ATOM 610 N N . LYS A 1 75 ? -7.359 4.862 5.549 1.00 98.12 75 LYS A N 1
ATOM 611 C CA . LYS A 1 75 ? -7.367 6.188 6.171 1.00 98.12 75 LYS A CA 1
ATOM 612 C C . LYS A 1 75 ? -8.788 6.713 6.328 1.00 98.12 75 LYS A C 1
ATOM 614 O O . LYS A 1 75 ? -9.167 7.136 7.419 1.00 98.12 75 LYS A O 1
ATOM 619 N N . GLU A 1 76 ? -9.581 6.622 5.265 1.00 98.00 76 GLU A N 1
ATOM 620 C CA . GLU A 1 76 ? -10.978 7.039 5.287 1.00 98.00 76 GLU A CA 1
ATOM 621 C C . GLU A 1 76 ? -11.815 6.238 6.288 1.00 98.00 76 GLU A C 1
ATOM 623 O O . GLU A 1 76 ? -12.557 6.830 7.074 1.00 98.00 76 GLU A O 1
ATOM 628 N N . GLU A 1 77 ? -11.702 4.909 6.295 1.00 97.38 77 GLU A N 1
ATOM 629 C CA . GLU A 1 77 ? -12.474 4.069 7.215 1.00 97.38 77 GLU A CA 1
ATOM 630 C C . GLU A 1 77 ? -12.040 4.258 8.673 1.00 97.38 77 GLU A C 1
ATOM 632 O O . GLU A 1 77 ? -12.888 4.338 9.567 1.00 97.38 77 GLU A O 1
ATOM 637 N N . LEU A 1 78 ? -10.741 4.442 8.929 1.00 97.25 78 LEU A N 1
ATOM 638 C CA . LEU A 1 78 ? -10.233 4.779 10.259 1.00 97.25 78 LEU A CA 1
ATOM 639 C C . LEU A 1 78 ? -10.784 6.112 10.773 1.00 97.25 78 LEU A C 1
ATOM 641 O O . LEU A 1 78 ? -11.098 6.217 11.961 1.00 97.25 78 LEU A O 1
ATOM 645 N N . ASP A 1 79 ? -10.904 7.122 9.913 1.00 96.50 79 ASP A N 1
ATOM 646 C CA . ASP A 1 79 ? -11.429 8.433 10.297 1.00 96.50 79 ASP A CA 1
ATOM 647 C C . ASP A 1 79 ? -12.962 8.425 10.456 1.00 96.50 79 ASP A C 1
ATOM 649 O O . ASP A 1 79 ? -13.489 9.118 11.330 1.00 96.50 79 ASP A O 1
ATOM 653 N N . LYS A 1 80 ? -13.686 7.609 9.675 1.00 96.38 80 LYS A N 1
ATOM 654 C CA . LYS A 1 80 ? -15.155 7.478 9.749 1.00 96.38 80 LYS A CA 1
ATOM 655 C C . LYS A 1 80 ? -15.622 6.597 10.910 1.00 96.38 80 LYS A C 1
ATOM 657 O O . LYS A 1 80 ? -16.539 6.971 11.640 1.00 96.38 80 LYS A O 1
ATOM 662 N N . GLN A 1 81 ? -15.042 5.406 11.047 1.00 95.25 81 GLN A N 1
ATOM 663 C CA . GLN A 1 81 ? -15.576 4.325 11.888 1.00 95.25 81 GLN A CA 1
ATOM 664 C C . GLN A 1 81 ? -14.567 3.805 12.922 1.00 95.25 81 GLN A C 1
ATOM 666 O O . GLN A 1 81 ? -14.944 3.097 13.860 1.00 95.25 81 GLN A O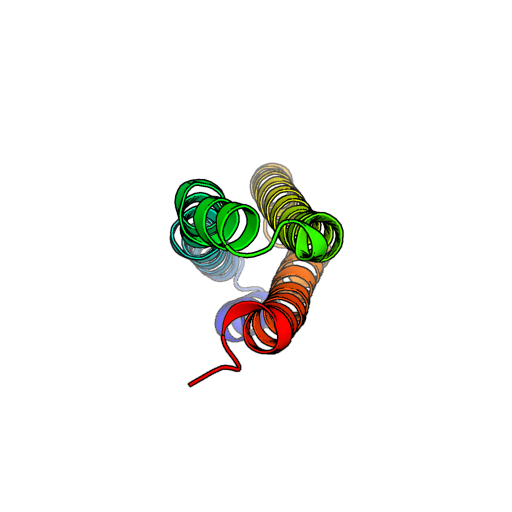 1
ATOM 671 N N . GLY A 1 82 ? -13.294 4.186 12.798 1.00 96.06 82 GLY A N 1
ATOM 672 C CA . GLY A 1 82 ? -12.208 3.636 13.600 1.00 96.06 82 GLY A CA 1
ATOM 673 C C . GLY A 1 82 ? -11.820 2.226 13.166 1.00 96.06 82 GLY A C 1
ATOM 674 O O . GLY A 1 82 ? -12.126 1.786 12.065 1.00 96.06 82 GLY A O 1
ATOM 675 N N . VAL A 1 83 ? -11.100 1.510 14.031 1.00 97.62 83 VAL A N 1
ATOM 676 C CA . VAL A 1 83 ? -10.672 0.139 13.723 1.00 97.62 83 VAL A CA 1
ATOM 677 C C . VAL A 1 83 ? -11.876 -0.802 13.779 1.00 97.62 83 VAL A C 1
ATOM 679 O O . VAL A 1 83 ? -12.521 -0.921 14.824 1.00 97.62 83 VAL A O 1
ATOM 682 N N . ASN A 1 84 ? -12.137 -1.479 12.665 1.00 96.56 84 ASN A N 1
ATOM 683 C CA . ASN A 1 84 ? -13.136 -2.530 12.491 1.00 96.56 84 ASN A CA 1
ATOM 684 C C . ASN A 1 84 ? -12.532 -3.674 11.645 1.00 96.56 84 ASN A C 1
ATOM 686 O O . ASN A 1 84 ? -11.393 -3.570 11.186 1.00 96.56 84 ASN A O 1
ATOM 690 N N . ASP A 1 85 ? -13.284 -4.754 11.434 1.00 97.12 85 ASP A N 1
ATOM 691 C CA . ASP A 1 85 ? -12.803 -5.918 10.671 1.00 97.12 85 ASP A CA 1
ATOM 692 C C . ASP A 1 85 ? -12.413 -5.544 9.227 1.00 97.12 85 ASP A C 1
ATOM 694 O O . ASP A 1 85 ? -11.402 -6.010 8.714 1.00 97.12 85 ASP A O 1
ATOM 698 N N . ASP A 1 86 ? -13.145 -4.610 8.619 1.00 97.19 86 ASP A N 1
ATOM 699 C CA . ASP A 1 86 ? -12.930 -4.123 7.252 1.00 97.19 86 ASP A CA 1
ATOM 700 C C . ASP A 1 86 ? -11.569 -3.402 7.091 1.00 97.19 86 ASP A C 1
ATOM 702 O O . ASP A 1 86 ? -10.837 -3.589 6.112 1.00 97.19 86 ASP A O 1
ATOM 706 N N . VAL A 1 87 ? -11.172 -2.622 8.102 1.00 98.00 87 VAL A N 1
ATOM 707 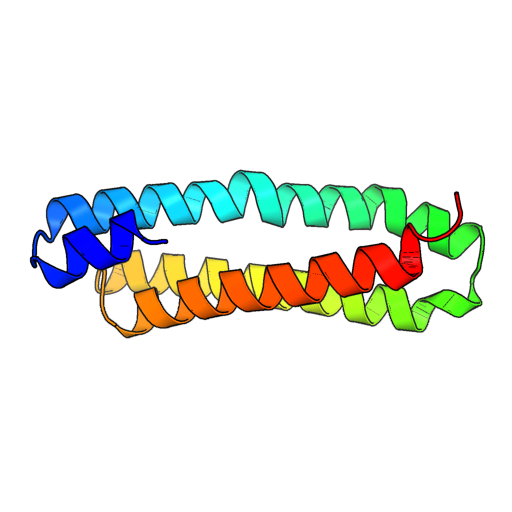C CA . VAL A 1 87 ? -9.842 -1.999 8.200 1.00 98.00 87 VAL A CA 1
ATOM 708 C C . VAL A 1 87 ? -8.750 -3.058 8.370 1.00 98.00 87 VAL A C 1
ATOM 710 O O . VAL A 1 87 ? -7.697 -2.966 7.735 1.00 98.00 87 VAL A O 1
ATOM 713 N N . ILE A 1 88 ? -8.981 -4.068 9.215 1.00 98.06 88 ILE A N 1
ATOM 714 C CA . ILE A 1 88 ? -8.021 -5.160 9.436 1.00 98.06 88 ILE A CA 1
ATOM 715 C C . ILE A 1 88 ? -7.785 -5.940 8.138 1.00 98.06 88 ILE A C 1
ATOM 717 O O . ILE A 1 88 ? -6.633 -6.206 7.784 1.00 98.06 88 ILE A O 1
ATOM 721 N N . ASP A 1 89 ? -8.849 -6.256 7.405 1.00 98.00 89 ASP A N 1
ATOM 722 C CA . ASP A 1 89 ? -8.770 -7.003 6.153 1.00 98.00 89 ASP A CA 1
ATOM 723 C C . ASP A 1 89 ? -8.019 -6.228 5.064 1.00 98.00 89 ASP A C 1
ATOM 725 O O . ASP A 1 89 ? -7.199 -6.813 4.351 1.00 98.00 89 ASP A O 1
ATOM 729 N N . ARG A 1 90 ? -8.176 -4.900 4.985 1.00 98.25 90 ARG A N 1
ATOM 730 C CA . ARG A 1 90 ? -7.365 -4.074 4.070 1.00 98.25 90 ARG A CA 1
ATOM 731 C C . ARG A 1 90 ? -5.887 -4.058 4.436 1.00 98.25 90 ARG A C 1
ATOM 733 O O . ARG A 1 90 ? -5.052 -4.169 3.541 1.00 98.25 90 ARG A O 1
ATOM 740 N N . PHE A 1 91 ? -5.531 -3.973 5.719 1.00 98.19 91 PHE A N 1
ATOM 741 C CA . PHE A 1 91 ? -4.120 -4.073 6.114 1.00 98.19 91 PHE A CA 1
ATOM 742 C C . PHE A 1 91 ? -3.515 -5.434 5.747 1.00 98.19 91 PHE A C 1
ATOM 744 O O . PHE A 1 91 ? -2.366 -5.497 5.305 1.00 98.19 91 PHE A O 1
ATOM 751 N N . LYS A 1 92 ? -4.281 -6.522 5.891 1.00 97.81 92 LYS A N 1
ATOM 752 C CA . LYS A 1 92 ? -3.863 -7.858 5.437 1.00 97.81 92 LYS A CA 1
ATOM 753 C C . LYS A 1 92 ? -3.691 -7.910 3.923 1.00 97.81 92 LYS A C 1
ATOM 755 O O . LYS A 1 92 ? -2.703 -8.467 3.451 1.00 97.81 92 LYS A O 1
ATOM 760 N N . ALA A 1 93 ? -4.610 -7.300 3.176 1.00 98.25 93 ALA A N 1
ATOM 761 C CA . ALA A 1 93 ? -4.519 -7.206 1.725 1.00 98.25 93 ALA A CA 1
ATOM 762 C C . ALA A 1 93 ? -3.254 -6.454 1.284 1.00 98.25 93 ALA A C 1
ATOM 764 O O . ALA A 1 93 ? -2.532 -6.967 0.433 1.00 98.25 93 ALA A O 1
ATOM 765 N N . ILE A 1 94 ? -2.931 -5.312 1.911 1.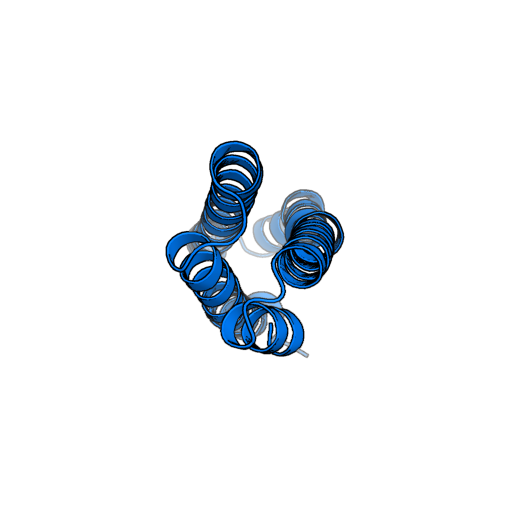00 97.94 94 ILE A N 1
ATOM 766 C CA . ILE A 1 94 ? -1.669 -4.590 1.665 1.00 97.94 94 ILE A CA 1
ATOM 767 C C . ILE A 1 94 ? -0.477 -5.513 1.903 1.00 97.94 94 ILE A C 1
ATOM 769 O O . ILE A 1 94 ? 0.389 -5.623 1.041 1.00 97.94 94 ILE A O 1
ATOM 773 N N . TYR A 1 95 ? -0.436 -6.197 3.050 1.00 97.19 95 TYR A N 1
ATOM 774 C CA . TYR A 1 95 ? 0.682 -7.074 3.385 1.00 97.19 95 TYR A CA 1
ATOM 775 C C . TYR A 1 95 ? 0.912 -8.141 2.308 1.00 97.19 95 TYR A C 1
ATOM 777 O O . TYR A 1 95 ? 2.030 -8.280 1.818 1.00 97.19 95 TYR A O 1
ATOM 785 N N . VAL A 1 96 ? -0.141 -8.855 1.900 1.00 98.19 96 VAL A N 1
ATOM 786 C CA . VAL A 1 96 ? -0.045 -9.900 0.869 1.00 98.19 96 VAL A CA 1
ATOM 787 C C . VAL A 1 96 ? 0.345 -9.313 -0.488 1.00 98.19 96 VAL A C 1
ATOM 789 O O . VAL A 1 96 ? 1.210 -9.874 -1.159 1.00 98.19 96 VAL A O 1
ATOM 792 N N . LEU A 1 97 ? -0.247 -8.182 -0.879 1.00 98.12 97 LEU A N 1
ATOM 793 C CA . LEU A 1 97 ? 0.053 -7.527 -2.151 1.00 98.12 97 LEU A CA 1
ATOM 794 C C . LEU A 1 97 ? 1.521 -7.095 -2.229 1.00 98.12 97 LEU A C 1
ATOM 796 O O . LEU A 1 97 ? 2.169 -7.369 -3.230 1.00 98.12 97 LEU A O 1
ATOM 800 N N . VAL A 1 98 ? 2.074 -6.514 -1.160 1.00 97.38 98 VAL A N 1
ATOM 801 C CA . VAL A 1 98 ? 3.497 -6.137 -1.105 1.00 97.38 98 VAL A CA 1
ATOM 802 C C . VAL A 1 98 ? 4.407 -7.356 -1.239 1.00 97.38 98 VAL A C 1
ATOM 804 O O . VAL A 1 98 ? 5.420 -7.280 -1.922 1.00 97.38 98 VAL A O 1
ATOM 807 N N . GLN A 1 99 ? 4.064 -8.497 -0.633 1.00 97.44 99 GLN A N 1
ATOM 808 C CA . GLN A 1 99 ? 4.874 -9.712 -0.802 1.00 97.44 99 GLN A CA 1
ATOM 809 C C . GLN A 1 99 ? 4.885 -10.203 -2.256 1.00 97.44 99 GLN A C 1
ATOM 811 O O . GLN A 1 99 ? 5.928 -10.625 -2.751 1.00 97.44 99 GLN A O 1
ATOM 816 N N . ILE A 1 100 ? 3.735 -10.153 -2.934 1.00 98.06 100 ILE A N 1
ATOM 817 C CA . ILE A 1 100 ? 3.621 -10.530 -4.349 1.00 98.06 100 ILE A CA 1
ATOM 818 C C . ILE A 1 100 ? 4.425 -9.559 -5.215 1.00 98.06 100 ILE A C 1
ATOM 820 O O . ILE A 1 100 ? 5.260 -10.001 -5.998 1.00 98.06 100 ILE A O 1
ATOM 824 N N . HIS A 1 101 ? 4.210 -8.259 -5.016 1.00 97.56 101 HIS A N 1
ATOM 825 C CA . HIS A 1 101 ? 4.889 -7.197 -5.744 1.00 97.56 101 HIS A CA 1
ATOM 826 C C . HIS A 1 101 ? 6.414 -7.302 -5.606 1.00 97.56 101 HIS A C 1
ATOM 828 O O . HIS A 1 101 ? 7.105 -7.375 -6.614 1.00 97.56 101 HIS A O 1
ATOM 834 N N . ASN A 1 102 ? 6.936 -7.426 -4.380 1.00 95.62 102 ASN A N 1
ATOM 835 C CA . ASN A 1 102 ? 8.379 -7.518 -4.139 1.00 95.62 102 ASN A CA 1
ATOM 836 C C . ASN A 1 102 ? 9.013 -8.733 -4.828 1.00 95.62 102 ASN A C 1
ATOM 838 O O . ASN A 1 102 ? 10.095 -8.624 -5.395 1.00 95.62 102 ASN A O 1
ATOM 842 N N . ARG A 1 103 ? 8.349 -9.895 -4.776 1.00 96.44 103 ARG A N 1
ATOM 843 C CA . ARG A 1 103 ? 8.834 -11.115 -5.436 1.00 96.44 103 ARG A CA 1
ATOM 844 C C . ARG A 1 103 ? 8.906 -10.928 -6.950 1.00 96.44 103 ARG A C 1
ATOM 846 O O . ARG A 1 103 ? 9.862 -11.370 -7.586 1.00 96.44 103 ARG A O 1
ATOM 853 N N . ASP A 1 104 ? 7.869 -10.332 -7.526 1.00 95.56 104 ASP A N 1
ATOM 854 C CA . ASP A 1 104 ? 7.784 -10.137 -8.967 1.00 95.56 104 ASP A CA 1
ATOM 855 C C . ASP A 1 104 ? 8.800 -9.067 -9.416 1.00 95.56 104 ASP A C 1
ATOM 857 O O . ASP A 1 104 ? 9.523 -9.285 -10.386 1.00 95.56 104 ASP A O 1
ATOM 861 N N . GLU A 1 105 ? 8.954 -7.971 -8.669 1.00 94.88 105 GLU A N 1
ATOM 862 C CA . GLU A 1 105 ? 9.999 -6.962 -8.886 1.00 94.88 105 GLU A CA 1
ATOM 863 C C . GLU A 1 105 ? 11.409 -7.575 -8.838 1.00 94.88 105 GLU A C 1
ATOM 865 O O . GLU A 1 105 ? 12.198 -7.361 -9.761 1.00 94.88 105 GLU A O 1
ATOM 870 N N . GLU A 1 106 ? 11.717 -8.396 -7.829 1.00 93.56 106 GLU A N 1
ATOM 871 C CA . GLU A 1 106 ? 13.004 -9.097 -7.727 1.00 93.56 106 GLU A CA 1
ATOM 872 C C . GLU A 1 106 ? 13.260 -9.971 -8.965 1.00 93.56 106 GLU A C 1
ATOM 874 O O . GLU A 1 106 ? 14.288 -9.828 -9.633 1.00 93.56 106 GLU A O 1
ATOM 879 N N . SER A 1 107 ? 12.264 -10.778 -9.343 1.00 92.19 107 SER A N 1
ATOM 880 C CA . SER A 1 107 ? 12.349 -11.711 -10.473 1.00 92.19 107 SER A CA 1
ATOM 881 C C . SER A 1 107 ? 12.538 -11.015 -11.826 1.00 92.19 107 SER A C 1
ATOM 883 O O . SER A 1 107 ? 13.194 -11.553 -12.717 1.00 92.19 107 SER A O 1
ATOM 885 N N . TYR A 1 108 ? 11.922 -9.844 -12.026 1.00 88.94 108 TYR A N 1
ATOM 886 C CA . TYR A 1 108 ? 11.929 -9.160 -13.322 1.00 88.94 108 TYR A CA 1
ATOM 887 C C . TYR A 1 108 ? 12.988 -8.067 -13.445 1.00 88.94 108 TYR A C 1
ATOM 889 O O . TYR A 1 108 ? 13.461 -7.806 -14.554 1.00 88.94 108 TYR A O 1
ATOM 897 N N . LEU A 1 109 ? 13.323 -7.380 -12.351 1.00 88.62 109 LEU A N 1
ATOM 898 C CA . LEU A 1 109 ? 14.149 -6.173 -12.389 1.00 88.62 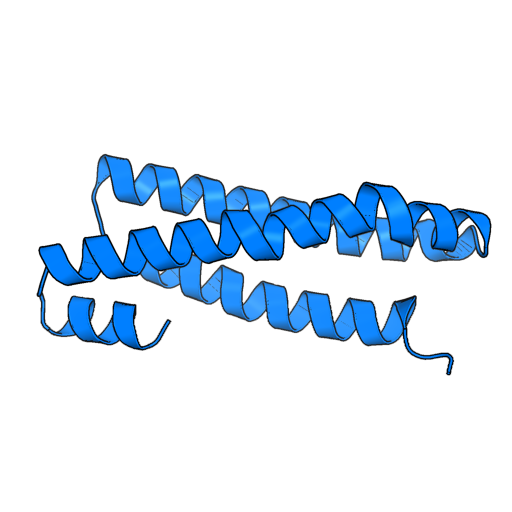109 LEU A CA 1
ATOM 899 C C . LEU A 1 109 ? 15.533 -6.357 -11.757 1.00 88.62 109 LEU A C 1
ATOM 901 O O . LEU A 1 109 ? 16.446 -5.606 -12.129 1.00 88.62 109 LEU A O 1
ATOM 905 N N . LEU A 1 110 ? 15.705 -7.319 -10.843 1.00 82.25 110 LEU A N 1
ATOM 906 C CA . LEU A 1 110 ? 16.909 -7.445 -10.010 1.00 82.25 110 LEU A CA 1
ATOM 907 C C . LEU A 1 110 ? 17.702 -8.741 -10.239 1.00 82.25 110 LEU A C 1
ATOM 909 O O . LEU A 1 110 ? 18.924 -8.717 -10.081 1.00 82.25 110 LEU A O 1
ATOM 913 N N . ASP A 1 111 ? 17.063 -9.826 -10.681 1.00 64.88 111 ASP A N 1
ATOM 914 C CA . ASP A 1 111 ? 17.747 -11.082 -11.013 1.00 64.88 111 ASP A CA 1
ATOM 915 C C . ASP A 1 111 ? 18.571 -10.959 -12.311 1.00 64.88 111 ASP A C 1
ATOM 917 O O . ASP A 1 111 ? 18.127 -11.226 -13.429 1.00 64.88 111 ASP A O 1
ATOM 921 N N . GLY A 1 112 ? 19.812 -10.501 -12.141 1.00 54.28 112 GLY A N 1
ATOM 922 C CA . GLY A 1 112 ? 20.814 -10.314 -13.193 1.00 54.28 112 GLY A CA 1
ATOM 923 C C . GLY A 1 112 ? 22.207 -9.936 -12.669 1.00 54.28 112 GLY A C 1
ATOM 924 O O . GLY A 1 112 ? 22.984 -9.327 -13.408 1.00 54.28 112 GLY A O 1
ATOM 925 N N . HIS A 1 113 ? 22.512 -10.263 -11.408 1.00 42.31 113 HIS A N 1
ATOM 926 C CA . HIS A 1 113 ? 23.846 -10.147 -10.806 1.00 42.31 113 HIS A CA 1
ATOM 927 C C . HIS A 1 113 ? 24.576 -11.491 -10.782 1.00 42.31 113 HIS A C 1
ATOM 929 O O . HIS A 1 113 ? 23.951 -12.498 -10.383 1.00 42.31 113 HIS A O 1
#

Sequence (113 aa):
MEVLEQVYGEKHKKHAMIAARALLEHWETRTIAHADSEEEGLYKRKLEENPDISHTLSMLKRDHDLLRILVSDIKEELDKQGVNDDVIDRFKAIYVLVQIHNRDEESYLLDGH

Secondary structure (DSSP, 8-state):
-HHHHHHHHTT-HHHHHHHHHHHHHHIIIIIIHHHHHIIIIIHHHHHHH-GGGHHHHHHHHHHHHHHHHHHHHHHHHHHHT-S-HHHHHHHHHHHHHHHHHHHHHIIIII---

Foldseek 3Di:
DVQLVVCVVVVVQVSNLVVLVVLLVCCVVPVLVVLVCCVVPVLVVVCVVPVVCVVVSVVLNVLSVVSVVLSVVLVVCCVVPNDDVVSVVSSVVNVVSVVVSVVSCCVPRPPPD

pLDDT: mean 95.19, std 7.4, range [42.31, 98.62]

Radius of gyration: 16.49 Å; chains: 1; bounding box: 39×20×48 Å

InterPro domains:
  IPR012312 Hemerythrin-like [PF01814] (9-110)

Organism: NCBI:txid1648923